Protein AF-W7Q8M5-F1 (afdb_monomer_lite)

Structure (mmCIF, N/CA/C/O backbone):
data_AF-W7Q8M5-F1
#
_entry.id   AF-W7Q8M5-F1
#
loop_
_atom_site.group_PDB
_atom_site.id
_atom_site.type_symbol
_atom_site.label_atom_id
_atom_site.label_alt_id
_atom_site.label_comp_id
_atom_site.label_asym_id
_atom_site.label_entity_id
_atom_site.label_seq_id
_atom_site.pdbx_PDB_ins_code
_atom_site.Cartn_x
_atom_site.Cartn_y
_atom_site.Cartn_z
_atom_site.occupancy
_atom_site.B_iso_or_equiv
_atom_site.auth_seq_id
_atom_site.auth_comp_id
_atom_site.auth_asym_id
_atom_site.auth_atom_id
_atom_site.pdbx_PDB_model_num
ATOM 1 N N . MET A 1 1 ? 18.771 0.096 -39.397 1.00 53.00 1 MET A N 1
A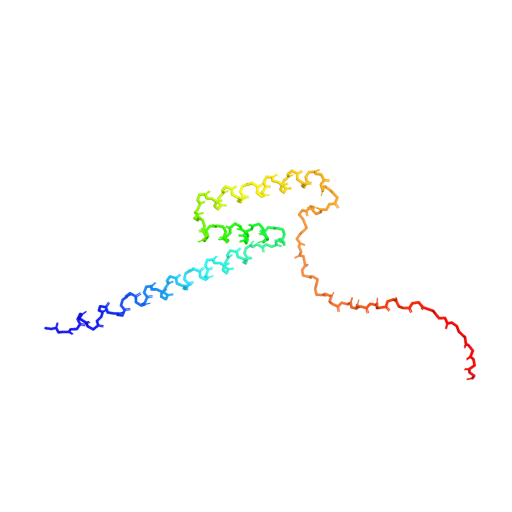TOM 2 C CA . MET A 1 1 ? 18.928 0.847 -38.129 1.00 53.00 1 MET A CA 1
ATOM 3 C C . MET A 1 1 ? 18.485 -0.040 -36.953 1.00 53.00 1 MET A C 1
ATOM 5 O O . MET A 1 1 ? 17.287 -0.142 -36.717 1.00 53.00 1 MET A O 1
ATOM 9 N N . PRO A 1 2 ? 19.401 -0.744 -36.259 1.00 55.69 2 PRO A N 1
ATOM 10 C CA . PRO A 1 2 ? 19.100 -1.829 -35.309 1.00 55.69 2 PRO A CA 1
ATOM 11 C C . PRO A 1 2 ? 18.990 -1.384 -33.831 1.00 55.69 2 PRO A C 1
ATOM 13 O O . PRO A 1 2 ? 19.355 -2.128 -32.932 1.00 55.69 2 PRO A O 1
ATOM 16 N N . LEU A 1 3 ? 18.496 -0.176 -33.543 1.00 63.34 3 LEU A N 1
ATOM 17 C CA . LEU A 1 3 ? 18.397 0.341 -32.163 1.00 63.34 3 LEU A CA 1
ATOM 18 C C . LEU A 1 3 ? 17.113 -0.115 -31.445 1.00 63.34 3 LEU A C 1
ATOM 20 O O . LEU A 1 3 ? 17.150 -0.547 -30.299 1.00 63.34 3 LEU A O 1
ATOM 24 N N . VAL A 1 4 ? 15.976 -0.126 -32.144 1.00 64.00 4 VAL A N 1
ATOM 25 C CA . VAL A 1 4 ? 14.657 -0.530 -31.610 1.00 64.00 4 VAL A CA 1
ATOM 26 C C . VAL A 1 4 ? 14.601 -1.991 -31.137 1.00 64.00 4 VAL A C 1
ATOM 28 O O . VAL A 1 4 ? 13.838 -2.312 -30.229 1.00 64.00 4 VAL A O 1
ATOM 31 N N . THR A 1 5 ? 15.439 -2.883 -31.679 1.00 72.00 5 THR A N 1
ATOM 32 C CA . THR A 1 5 ? 15.490 -4.283 -31.218 1.00 72.00 5 THR A CA 1
ATOM 33 C C . THR A 1 5 ? 16.179 -4.442 -29.861 1.00 72.00 5 THR A C 1
ATOM 35 O O . THR A 1 5 ? 15.845 -5.371 -29.133 1.00 72.00 5 THR A O 1
ATOM 38 N N . PHE A 1 6 ? 17.074 -3.518 -29.491 1.00 73.56 6 PHE A N 1
ATOM 39 C CA . PHE A 1 6 ? 17.676 -3.459 -28.155 1.00 73.56 6 PHE A CA 1
ATOM 40 C C . PHE A 1 6 ? 16.732 -2.834 -27.115 1.00 73.56 6 PHE A C 1
ATOM 42 O O . PHE A 1 6 ? 16.810 -3.177 -25.940 1.00 73.56 6 PHE A O 1
ATOM 49 N N . PHE A 1 7 ? 15.801 -1.966 -27.534 1.00 72.12 7 PHE A N 1
ATOM 50 C CA . PHE A 1 7 ? 14.832 -1.322 -26.634 1.00 72.12 7 PHE A CA 1
ATOM 51 C C . PHE A 1 7 ? 13.560 -2.147 -26.369 1.00 72.12 7 PHE A C 1
ATOM 53 O O . PHE A 1 7 ? 12.900 -1.948 -25.351 1.00 72.12 7 PHE A O 1
ATOM 60 N N . ARG A 1 8 ? 13.220 -3.112 -27.235 1.00 73.88 8 ARG A N 1
ATOM 61 C CA . ARG A 1 8 ? 12.104 -4.055 -27.009 1.00 73.88 8 ARG A CA 1
ATOM 62 C C . ARG A 1 8 ? 12.124 -4.755 -25.639 1.00 73.88 8 ARG A C 1
ATOM 64 O O . ARG A 1 8 ? 11.054 -4.846 -25.046 1.00 73.88 8 ARG A O 1
ATOM 71 N N . PRO A 1 9 ? 13.269 -5.226 -25.111 1.00 77.06 9 PRO A N 1
ATOM 72 C CA . PRO A 1 9 ? 13.313 -5.831 -23.782 1.00 77.06 9 PRO A CA 1
ATOM 73 C C . PRO A 1 9 ? 13.348 -4.817 -22.631 1.00 77.06 9 PRO A C 1
ATOM 75 O O . PRO A 1 9 ? 12.931 -5.163 -21.535 1.00 77.06 9 PRO A O 1
ATOM 78 N N . VAL A 1 10 ? 13.798 -3.571 -22.833 1.00 81.81 10 VAL A N 1
ATOM 79 C CA . VAL A 1 10 ? 13.952 -2.619 -21.713 1.00 81.81 10 VAL A CA 1
ATOM 80 C C . VAL A 1 10 ? 12.640 -1.924 -21.321 1.00 81.81 10 VAL A C 1
ATOM 82 O O . VAL A 1 10 ? 12.411 -1.679 -20.139 1.00 81.81 10 VAL A O 1
ATOM 85 N N . LEU A 1 11 ? 11.739 -1.669 -22.278 1.00 84.31 11 LEU A N 1
ATOM 86 C CA . LEU A 1 11 ? 10.415 -1.079 -22.017 1.00 84.31 11 LEU A CA 1
ATOM 87 C C . LEU A 1 11 ? 9.524 -1.917 -21.069 1.00 84.31 11 LEU A C 1
ATOM 89 O O . LEU A 1 11 ? 8.997 -1.343 -20.114 1.00 84.31 11 LEU A O 1
ATOM 93 N N . PRO A 1 12 ? 9.335 -3.240 -21.269 1.00 86.69 12 PRO A N 1
ATOM 94 C CA . PRO A 1 12 ? 8.479 -4.040 -20.388 1.00 86.69 12 PRO A CA 1
ATOM 95 C C . PRO A 1 12 ? 9.071 -4.221 -18.982 1.00 86.69 12 PRO A C 1
ATOM 97 O O . PRO A 1 12 ? 8.325 -4.297 -18.004 1.00 86.69 12 PRO A O 1
ATOM 100 N N . ILE A 1 13 ? 10.401 -4.236 -18.856 1.00 91.00 13 ILE A N 1
ATOM 101 C CA . ILE A 1 13 ? 11.082 -4.316 -17.557 1.00 91.00 13 ILE A CA 1
ATOM 102 C C . ILE A 1 13 ? 10.880 -3.016 -16.773 1.00 91.00 13 ILE A C 1
ATOM 104 O O . ILE A 1 13 ? 10.508 -3.058 -15.601 1.00 91.00 13 ILE A O 1
ATOM 108 N N . ALA A 1 14 ? 11.037 -1.865 -17.433 1.00 92.69 14 ALA A N 1
ATOM 109 C CA . ALA A 1 14 ? 10.782 -0.566 -16.820 1.00 92.69 14 ALA A CA 1
ATOM 110 C C . ALA A 1 14 ? 9.322 -0.427 -16.357 1.00 92.69 14 ALA A C 1
ATOM 112 O O . ALA A 1 14 ? 9.092 -0.039 -15.216 1.00 92.69 14 ALA A O 1
ATOM 113 N N . LEU A 1 15 ? 8.343 -0.816 -17.185 1.00 92.00 15 LEU A N 1
ATOM 114 C CA . LEU A 1 15 ? 6.924 -0.764 -16.805 1.00 92.00 15 LEU A CA 1
ATOM 115 C C . LEU A 1 15 ? 6.593 -1.65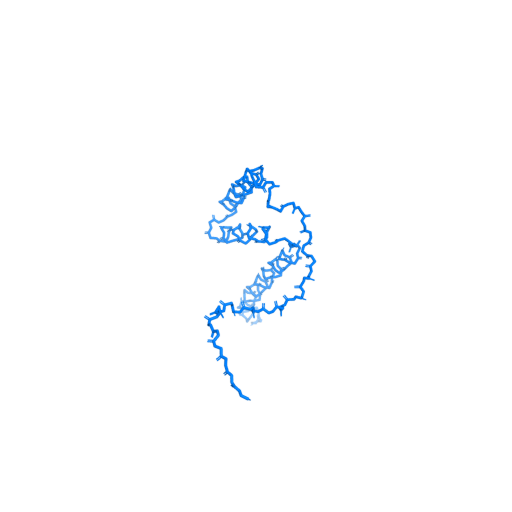4 -15.605 1.00 92.00 15 LEU A C 1
ATOM 117 O O . LEU A 1 15 ? 5.784 -1.263 -14.768 1.00 92.00 15 LEU A O 1
ATOM 121 N N . SER A 1 16 ? 7.238 -2.816 -15.496 1.00 95.88 16 SER A N 1
ATOM 122 C CA . SER A 1 16 ? 7.065 -3.708 -14.344 1.00 95.88 16 SER A CA 1
ATOM 123 C C . SER A 1 16 ? 7.586 -3.060 -13.059 1.00 95.88 16 SER A C 1
ATOM 125 O O . SER A 1 16 ? 6.894 -3.059 -12.043 1.00 95.88 16 SER A O 1
ATOM 127 N N . ILE A 1 17 ? 8.772 -2.443 -13.113 1.00 94.94 17 ILE A N 1
ATOM 128 C CA . ILE A 1 17 ? 9.350 -1.703 -11.981 1.00 94.94 17 ILE A CA 1
ATOM 129 C C . ILE A 1 17 ? 8.464 -0.507 -11.614 1.00 94.94 17 ILE A C 1
ATOM 131 O O . ILE A 1 17 ? 8.189 -0.294 -10.437 1.00 94.94 17 ILE A O 1
ATOM 135 N N . THR A 1 18 ? 7.959 0.241 -12.600 1.00 94.88 18 THR A N 1
ATOM 136 C CA . THR A 1 18 ? 7.014 1.340 -12.360 1.00 94.88 18 THR A CA 1
ATOM 137 C C . THR A 1 18 ? 5.747 0.848 -11.663 1.00 94.88 18 THR A C 1
ATOM 139 O O . THR A 1 18 ? 5.343 1.445 -10.673 1.00 94.88 18 THR A O 1
ATOM 142 N N . LEU A 1 19 ? 5.157 -0.262 -12.115 1.00 94.19 19 LEU A N 1
ATOM 143 C CA . LEU A 1 19 ? 3.984 -0.870 -11.480 1.00 94.19 19 LEU A CA 1
ATOM 144 C C . LEU A 1 19 ? 4.247 -1.271 -10.026 1.00 94.19 19 LEU A C 1
ATOM 146 O O . LEU A 1 19 ? 3.396 -1.035 -9.172 1.00 94.19 19 LEU A O 1
ATOM 150 N N . LEU A 1 20 ? 5.427 -1.821 -9.730 1.00 95.69 20 LEU A N 1
ATOM 151 C CA . LEU A 1 20 ? 5.821 -2.152 -8.360 1.00 95.69 20 LEU A CA 1
ATOM 152 C C . LEU A 1 20 ? 5.971 -0.901 -7.489 1.00 95.69 20 LEU A C 1
ATOM 154 O O . LEU A 1 20 ? 5.456 -0.876 -6.374 1.00 95.69 20 LEU A O 1
ATOM 158 N N . ILE A 1 21 ? 6.628 0.145 -7.998 1.00 96.25 21 ILE A N 1
ATOM 159 C CA . ILE A 1 21 ? 6.813 1.402 -7.262 1.00 96.25 21 ILE A CA 1
ATOM 160 C C . ILE A 1 21 ? 5.458 2.066 -7.003 1.00 96.25 21 ILE A C 1
ATOM 162 O O . ILE A 1 21 ? 5.154 2.408 -5.865 1.00 96.25 21 ILE A O 1
ATOM 166 N N . THR A 1 22 ? 4.612 2.216 -8.025 1.00 96.00 22 THR A N 1
ATOM 167 C CA . THR A 1 22 ? 3.274 2.803 -7.864 1.00 96.00 22 THR A CA 1
ATOM 168 C C . THR A 1 22 ? 2.397 1.959 -6.938 1.00 96.00 22 THR A C 1
ATOM 170 O O . THR A 1 22 ? 1.686 2.522 -6.107 1.00 96.00 22 THR A O 1
ATOM 173 N N . GLY A 1 23 ? 2.482 0.628 -7.019 1.00 94.62 23 GLY A N 1
ATOM 174 C CA . GLY A 1 23 ? 1.795 -0.277 -6.097 1.00 94.62 23 GLY A CA 1
ATOM 175 C C . GLY A 1 23 ? 2.232 -0.076 -4.644 1.00 94.62 23 GLY A C 1
ATOM 176 O O . GLY A 1 23 ? 1.386 0.070 -3.766 1.00 94.62 23 GLY A O 1
ATOM 177 N N . TYR A 1 24 ? 3.540 0.016 -4.391 1.00 95.69 24 TYR A N 1
ATOM 178 C CA . TYR A 1 24 ? 4.083 0.280 -3.057 1.00 95.69 24 TYR A CA 1
ATOM 179 C C . TYR A 1 24 ? 3.664 1.652 -2.515 1.00 95.69 24 TYR A C 1
ATOM 181 O O . TYR A 1 24 ? 3.179 1.740 -1.390 1.00 95.69 24 TYR A O 1
ATOM 189 N N . LEU A 1 25 ? 3.796 2.713 -3.318 1.00 96.31 25 LEU A N 1
ATOM 190 C CA . LEU A 1 25 ? 3.414 4.070 -2.914 1.00 96.31 25 LEU A CA 1
ATOM 191 C C . LEU A 1 25 ? 1.922 4.164 -2.573 1.00 96.31 25 LEU A C 1
ATOM 193 O O . LEU A 1 25 ? 1.554 4.847 -1.622 1.00 96.31 25 LEU A O 1
ATOM 197 N N . CYS A 1 26 ? 1.069 3.449 -3.313 1.00 93.00 26 CYS A N 1
ATOM 198 C CA . CYS A 1 26 ? -0.360 3.377 -3.025 1.00 93.00 26 CYS A CA 1
ATOM 199 C C . CYS A 1 26 ? -0.628 2.773 -1.640 1.00 93.00 26 CYS A C 1
ATOM 201 O O . CYS A 1 26 ? -1.404 3.334 -0.869 1.00 93.00 26 CYS A O 1
ATOM 203 N N . ILE A 1 27 ? 0.051 1.675 -1.300 1.00 93.25 27 ILE A N 1
ATOM 204 C CA . ILE A 1 27 ? -0.094 1.018 0.005 1.00 93.25 27 ILE A CA 1
ATOM 205 C C . ILE A 1 27 ? 0.485 1.893 1.125 1.00 93.25 27 ILE A C 1
ATOM 207 O O . ILE A 1 27 ? -0.159 2.052 2.159 1.00 93.25 27 ILE A O 1
ATOM 211 N N . ALA A 1 28 ? 1.657 2.500 0.917 1.00 93.75 28 ALA A N 1
ATOM 212 C CA . ALA A 1 28 ? 2.308 3.359 1.905 1.00 93.75 28 ALA A CA 1
ATOM 213 C C . ALA A 1 28 ? 1.438 4.574 2.275 1.00 93.75 28 ALA A C 1
ATOM 215 O O . ALA A 1 28 ? 1.169 4.797 3.452 1.00 93.75 28 ALA A O 1
ATOM 216 N N . VAL A 1 29 ? 0.918 5.300 1.278 1.00 94.62 29 VAL A N 1
ATOM 217 C CA . VAL A 1 29 ? 0.030 6.454 1.509 1.00 94.62 29 VAL A CA 1
ATOM 218 C C . VAL A 1 29 ? -1.318 6.020 2.092 1.00 94.62 29 VAL A C 1
ATOM 220 O O . VAL A 1 29 ? -1.890 6.735 2.913 1.00 94.62 29 VAL A O 1
ATOM 223 N N . ALA A 1 30 ? -1.845 4.853 1.702 1.00 91.62 30 ALA A N 1
ATOM 224 C CA . ALA A 1 30 ? -3.071 4.322 2.298 1.00 91.62 30 ALA A CA 1
ATOM 225 C C . ALA A 1 30 ? -2.896 4.067 3.801 1.00 91.62 30 ALA A C 1
ATOM 227 O O . ALA A 1 30 ? -3.758 4.451 4.586 1.00 91.62 30 ALA A O 1
ATOM 228 N N . VAL A 1 31 ? -1.770 3.471 4.196 1.00 91.19 31 VAL A N 1
ATOM 229 C CA . VAL A 1 31 ? -1.423 3.215 5.598 1.00 91.19 31 VAL A CA 1
ATOM 230 C C . VAL A 1 31 ? -1.182 4.515 6.367 1.00 91.19 31 VAL A C 1
ATOM 232 O O . VAL A 1 31 ? -1.691 4.655 7.473 1.00 91.19 31 VAL A O 1
ATOM 235 N N . GLU A 1 32 ? -0.490 5.490 5.776 1.00 92.06 32 GLU A N 1
ATOM 236 C CA . GLU A 1 32 ? -0.186 6.780 6.413 1.00 92.06 32 GLU A CA 1
ATOM 237 C C . GLU A 1 32 ? -1.442 7.604 6.747 1.00 92.06 32 GLU A C 1
ATOM 239 O O . GLU A 1 32 ? -1.491 8.311 7.754 1.00 92.06 32 GLU A O 1
ATOM 244 N N . GLN A 1 33 ? -2.493 7.495 5.931 1.00 91.50 33 GLN A N 1
ATOM 245 C CA . GLN A 1 33 ? -3.755 8.194 6.188 1.00 91.50 33 GLN A CA 1
ATOM 246 C C . GLN A 1 33 ? -4.631 7.515 7.250 1.00 91.50 33 GLN A C 1
ATOM 248 O O . GLN A 1 33 ? -5.588 8.124 7.737 1.00 91.50 33 GLN A O 1
ATOM 253 N N . ILE A 1 34 ? -4.321 6.277 7.635 1.00 86.62 34 ILE A N 1
ATOM 254 C CA . ILE A 1 34 ? -5.080 5.535 8.637 1.00 86.62 34 ILE A CA 1
ATOM 255 C C . ILE A 1 34 ? -4.462 5.777 10.013 1.00 86.62 34 ILE A C 1
ATOM 257 O O . ILE A 1 34 ? -3.372 5.311 10.317 1.00 86.62 34 ILE A O 1
ATOM 261 N N . LYS A 1 35 ? -5.202 6.477 10.876 1.00 80.94 35 LYS A N 1
ATOM 262 C CA . LYS A 1 35 ? -4.757 6.835 12.235 1.00 80.94 35 LYS A CA 1
ATOM 263 C C . LYS A 1 35 ? -5.335 5.946 13.338 1.00 80.94 35 LYS A C 1
ATOM 265 O O . LYS A 1 35 ? -5.071 6.184 14.507 1.00 80.94 35 LYS A O 1
ATOM 270 N N . ASN A 1 36 ? -6.156 4.963 12.971 1.00 81.25 36 ASN A N 1
ATOM 271 C CA . ASN A 1 36 ? -6.858 4.097 13.913 1.00 81.25 36 ASN A CA 1
ATOM 272 C C . ASN A 1 36 ? -6.497 2.626 13.667 1.00 81.25 36 ASN A C 1
ATOM 274 O O . ASN A 1 36 ? -6.567 2.159 12.526 1.00 81.25 36 ASN A O 1
ATOM 278 N N . ALA A 1 37 ? -6.183 1.888 14.732 1.00 82.94 37 ALA A N 1
ATOM 279 C CA . ALA A 1 37 ? -5.821 0.473 14.677 1.00 82.94 37 ALA A CA 1
ATOM 280 C C . ALA A 1 37 ? -6.951 -0.386 14.080 1.00 82.94 37 ALA A C 1
ATOM 282 O O . ALA A 1 37 ? -6.713 -1.223 13.205 1.00 82.94 37 ALA A O 1
ATOM 283 N N . THR A 1 38 ? -8.204 -0.116 14.461 1.00 82.44 38 THR A N 1
ATOM 284 C CA . THR A 1 38 ? -9.368 -0.851 13.939 1.00 82.44 38 THR A CA 1
ATOM 285 C C . THR A 1 38 ? -9.572 -0.600 12.442 1.00 82.44 38 THR A C 1
ATOM 287 O O . THR A 1 38 ? -9.804 -1.535 11.672 1.00 82.44 38 THR A O 1
ATOM 290 N N . ALA A 1 39 ? -9.422 0.650 11.992 1.00 82.75 39 ALA A N 1
ATOM 291 C CA . ALA A 1 39 ? -9.517 0.992 10.573 1.00 82.75 39 ALA A CA 1
ATOM 292 C C . ALA A 1 39 ? -8.354 0.402 9.755 1.00 82.75 39 ALA A C 1
ATOM 294 O O . ALA A 1 39 ? -8.562 -0.015 8.615 1.00 82.75 39 ALA A O 1
ATOM 295 N N . MET A 1 40 ? -7.156 0.303 10.344 1.00 87.62 40 MET A N 1
ATOM 296 C CA . MET A 1 40 ? -5.986 -0.319 9.714 1.00 87.62 40 MET A CA 1
ATOM 297 C C . MET A 1 40 ? -6.209 -1.812 9.483 1.00 87.62 40 MET A C 1
ATOM 299 O O . MET A 1 40 ? -5.922 -2.311 8.394 1.00 87.62 40 MET A O 1
ATOM 303 N N . GLY A 1 41 ? -6.799 -2.508 10.459 1.00 88.25 41 GLY A N 1
ATOM 304 C CA . GLY A 1 41 ? -7.198 -3.906 10.309 1.00 88.25 41 GLY A CA 1
ATOM 305 C C . GLY A 1 41 ? -8.177 -4.106 9.150 1.00 88.25 41 GLY A C 1
ATOM 306 O O . GLY A 1 41 ? -7.926 -4.919 8.262 1.00 88.25 41 GLY A O 1
ATOM 307 N N . VAL A 1 42 ? -9.260 -3.322 9.097 1.00 88.38 42 VAL A N 1
ATOM 308 C CA . VAL A 1 42 ? -10.260 -3.424 8.015 1.00 88.38 42 VAL A CA 1
ATOM 309 C C . VAL A 1 42 ? -9.646 -3.121 6.647 1.00 88.38 42 VAL A C 1
ATOM 311 O O . VAL A 1 42 ? -9.869 -3.878 5.702 1.00 88.38 42 VAL A O 1
ATOM 314 N N . ALA A 1 43 ? -8.844 -2.059 6.539 1.00 91.06 43 ALA A N 1
ATOM 315 C CA . ALA A 1 43 ? -8.175 -1.685 5.296 1.00 91.06 43 ALA A CA 1
ATOM 316 C C . ALA A 1 43 ? -7.182 -2.761 4.819 1.00 91.06 43 ALA A C 1
ATOM 318 O O . ALA A 1 43 ? -7.122 -3.052 3.623 1.00 91.06 43 ALA A O 1
ATOM 319 N N . GLY A 1 44 ? -6.452 -3.395 5.741 1.00 92.00 44 GLY A N 1
ATOM 320 C CA . GLY A 1 44 ? -5.534 -4.492 5.435 1.00 92.00 44 GLY A CA 1
ATOM 321 C C . GLY A 1 44 ? -6.253 -5.732 4.902 1.00 92.00 44 GLY A C 1
ATOM 322 O O . GLY A 1 44 ? -5.900 -6.240 3.836 1.00 92.00 44 GLY A O 1
ATOM 323 N N . ILE A 1 45 ? -7.301 -6.192 5.597 1.00 91.81 45 ILE A N 1
ATOM 324 C CA . ILE A 1 45 ? -8.087 -7.357 5.158 1.00 91.81 45 ILE A CA 1
ATOM 325 C C . ILE A 1 45 ? -8.785 -7.071 3.826 1.00 91.81 45 ILE A C 1
ATOM 327 O O . ILE A 1 45 ? -8.746 -7.909 2.925 1.00 91.81 45 ILE A O 1
ATOM 331 N N . MET A 1 46 ? -9.352 -5.871 3.663 1.00 92.94 46 MET A N 1
ATOM 332 C CA . MET A 1 46 ? -9.885 -5.412 2.384 1.00 92.94 46 MET A CA 1
ATOM 333 C C . MET A 1 46 ? -8.802 -5.523 1.296 1.00 92.94 46 MET A C 1
ATOM 335 O O . MET A 1 46 ? -9.006 -6.234 0.317 1.00 92.94 46 MET A O 1
ATOM 339 N N . GLY A 1 47 ? -7.624 -4.922 1.483 1.00 92.69 47 GLY A N 1
ATOM 340 C CA . GLY A 1 47 ? -6.527 -4.960 0.509 1.00 92.69 47 GLY A CA 1
ATOM 341 C C . GLY A 1 47 ? -6.106 -6.374 0.082 1.00 92.69 47 GLY A C 1
ATOM 342 O O . GLY A 1 47 ? -5.959 -6.636 -1.113 1.00 92.69 47 GLY A O 1
ATOM 343 N N . VAL A 1 48 ? -5.985 -7.312 1.028 1.00 93.88 48 VAL A N 1
ATOM 344 C CA . VAL A 1 48 ? -5.623 -8.717 0.745 1.00 93.88 48 VAL A CA 1
ATOM 345 C C . VAL A 1 48 ? -6.701 -9.432 -0.073 1.00 93.88 48 VAL A C 1
ATOM 347 O O . VAL A 1 48 ? -6.396 -10.162 -1.022 1.00 93.88 48 VAL A O 1
ATOM 350 N N . VAL A 1 49 ? -7.976 -9.220 0.254 1.00 93.56 49 VAL A N 1
ATOM 351 C CA . VAL A 1 49 ? -9.085 -9.816 -0.503 1.00 93.56 49 VAL A CA 1
ATOM 352 C C . VAL A 1 49 ? -9.145 -9.231 -1.914 1.00 93.56 49 VAL A C 1
ATOM 354 O O . VAL A 1 49 ? -9.311 -9.987 -2.872 1.00 93.56 49 VAL A O 1
ATOM 357 N N . LEU A 1 50 ? -8.947 -7.916 -2.068 1.00 92.06 50 LEU A N 1
ATOM 358 C CA . LEU A 1 50 ? -8.878 -7.280 -3.386 1.00 92.06 50 LEU A CA 1
ATOM 359 C C . LEU A 1 50 ? -7.757 -7.885 -4.242 1.00 92.06 50 LEU A C 1
ATOM 361 O O . LEU A 1 50 ? -7.971 -8.132 -5.427 1.00 92.06 50 LEU A O 1
ATOM 365 N N . ALA A 1 51 ? -6.589 -8.145 -3.651 1.00 92.06 51 ALA A N 1
ATOM 366 C CA . ALA A 1 51 ? -5.448 -8.719 -4.360 1.00 92.06 51 ALA A CA 1
ATOM 367 C C . ALA A 1 51 ? -5.667 -10.185 -4.780 1.00 92.06 51 ALA A C 1
ATOM 369 O O . ALA A 1 51 ? -5.178 -10.601 -5.827 1.00 92.06 51 ALA A O 1
ATOM 370 N N . THR A 1 52 ? -6.400 -10.968 -3.982 1.00 94.81 52 THR A N 1
ATOM 371 C CA . THR A 1 52 ? -6.588 -12.413 -4.215 1.00 94.81 52 THR A CA 1
ATOM 372 C C . THR A 1 52 ? -7.829 -12.746 -5.044 1.00 94.81 52 THR A C 1
ATOM 374 O O . THR A 1 52 ? -7.765 -13.608 -5.915 1.00 94.81 52 THR A O 1
ATOM 377 N N . HIS A 1 53 ? -8.953 -12.073 -4.789 1.00 91.50 53 HIS A N 1
ATOM 378 C CA . HIS A 1 53 ? -10.262 -12.366 -5.392 1.00 91.50 53 HIS A CA 1
ATOM 379 C C . HIS A 1 53 ? -10.789 -11.225 -6.281 1.00 91.50 53 HIS A C 1
ATOM 381 O O . HIS A 1 53 ? -11.861 -11.343 -6.882 1.00 91.50 53 HIS A O 1
ATOM 387 N N . GLY A 1 54 ? -10.046 -10.121 -6.390 1.00 91.38 54 GLY A N 1
ATOM 388 C CA . GLY A 1 54 ? -10.418 -8.947 -7.174 1.00 91.38 54 GLY A CA 1
ATOM 389 C C . GLY A 1 54 ? -11.332 -7.965 -6.434 1.00 91.38 54 GLY A C 1
ATOM 390 O O . GLY A 1 54 ? -11.770 -8.180 -5.302 1.00 91.38 54 GLY A O 1
ATOM 391 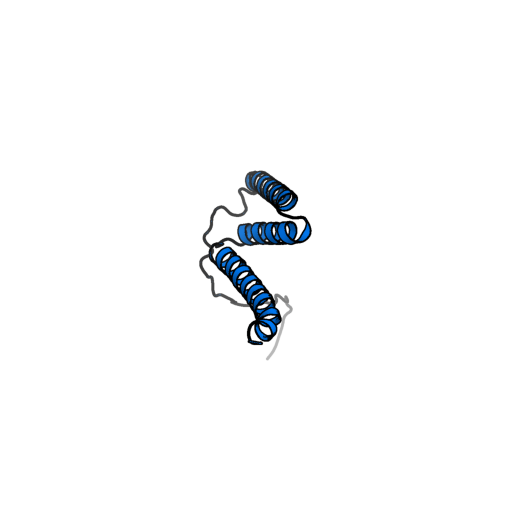N N . ALA A 1 55 ? -11.650 -6.858 -7.109 1.00 90.94 55 ALA A N 1
ATOM 392 C CA . ALA A 1 55 ? -12.381 -5.734 -6.519 1.00 90.94 55 ALA A CA 1
ATOM 393 C C . ALA A 1 55 ? -13.815 -6.077 -6.074 1.00 90.94 55 ALA A C 1
ATOM 395 O O . ALA A 1 55 ? -14.285 -5.536 -5.077 1.00 90.94 55 ALA A O 1
ATOM 396 N N . ALA A 1 56 ? -14.502 -6.983 -6.780 1.00 92.44 56 ALA A N 1
ATOM 397 C CA . ALA A 1 56 ? -15.893 -7.333 -6.482 1.00 92.44 56 ALA A CA 1
ATOM 398 C C . ALA A 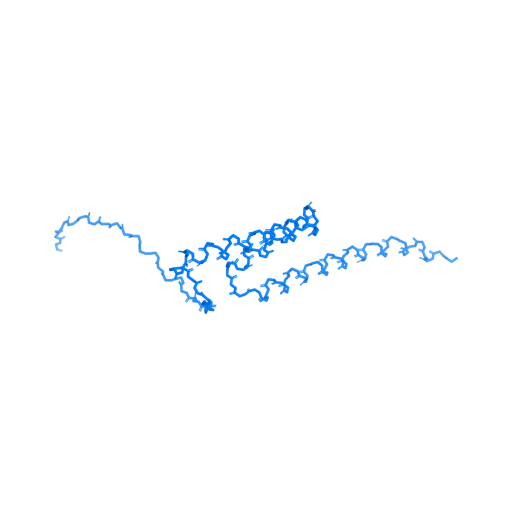1 56 ? -16.038 -8.018 -5.112 1.00 92.44 56 ALA A C 1
ATOM 400 O O . ALA A 1 56 ? -16.839 -7.592 -4.280 1.00 92.44 56 ALA A O 1
ATOM 401 N N . TRP A 1 57 ? -15.217 -9.038 -4.850 1.00 90.94 57 TRP A N 1
ATOM 402 C CA . TRP A 1 57 ? -15.191 -9.734 -3.560 1.00 90.94 57 TRP A CA 1
ATOM 403 C C . TRP A 1 57 ? -14.567 -8.879 -2.460 1.00 90.94 57 TRP A C 1
ATOM 405 O O . TRP A 1 57 ? -15.034 -8.900 -1.324 1.00 90.94 57 TRP A O 1
ATOM 415 N N . GLY A 1 58 ? -13.566 -8.075 -2.817 1.00 89.00 58 GLY A N 1
ATOM 416 C CA . GLY A 1 58 ? -12.920 -7.124 -1.925 1.00 89.00 58 GLY A CA 1
ATOM 417 C C . GLY A 1 58 ? -13.863 -6.084 -1.326 1.00 89.00 58 GLY A C 1
ATOM 418 O O . GLY A 1 58 ? -13.905 -5.910 -0.109 1.00 89.00 58 GLY A O 1
ATOM 419 N N . LEU A 1 59 ? -14.667 -5.433 -2.171 1.00 88.44 59 LEU A N 1
ATOM 420 C CA . LEU A 1 59 ? -15.689 -4.488 -1.719 1.00 88.44 59 LEU A CA 1
ATOM 421 C C . LEU A 1 59 ? -16.800 -5.180 -0.927 1.00 88.44 59 LEU A C 1
ATOM 423 O O . LEU A 1 59 ? -17.243 -4.636 0.080 1.00 88.44 59 LEU A O 1
ATOM 427 N N . GLY A 1 60 ? -17.220 -6.382 -1.337 1.00 93.19 60 GLY A N 1
ATOM 428 C CA . GLY A 1 60 ? -18.227 -7.153 -0.607 1.00 93.19 60 GLY A CA 1
ATOM 429 C C . GLY A 1 60 ? -17.783 -7.484 0.819 1.00 93.19 60 GLY A C 1
ATOM 430 O O . GLY A 1 60 ? -18.498 -7.194 1.775 1.00 93.19 60 GLY A O 1
ATOM 431 N N . ILE A 1 61 ? -16.576 -8.031 0.974 1.00 90.69 61 ILE A N 1
ATOM 432 C CA . ILE A 1 61 ? -16.028 -8.403 2.284 1.00 90.69 61 ILE A CA 1
ATOM 433 C C . ILE A 1 61 ? -15.722 -7.162 3.128 1.00 90.69 61 ILE A C 1
ATOM 435 O O . ILE A 1 61 ? -16.041 -7.160 4.314 1.00 90.69 61 ILE A O 1
ATOM 439 N N . GLY A 1 62 ? -15.187 -6.092 2.530 1.00 88.94 62 GLY A N 1
ATOM 440 C CA . GLY A 1 62 ? -14.970 -4.822 3.226 1.00 88.94 62 GLY A CA 1
ATOM 441 C C . GLY A 1 62 ? -16.269 -4.224 3.774 1.00 88.94 62 GLY A C 1
ATOM 442 O O . GLY A 1 62 ? -16.318 -3.813 4.932 1.00 88.94 62 GLY A O 1
ATOM 443 N N . LEU A 1 63 ? -17.345 -4.250 2.982 1.00 88.81 63 LEU A N 1
ATOM 444 C CA . LEU A 1 63 ? -18.659 -3.765 3.404 1.00 88.81 63 LEU A CA 1
ATOM 445 C C . LEU A 1 63 ? -19.266 -4.639 4.509 1.00 88.81 63 LEU A C 1
ATOM 447 O O . LEU A 1 63 ? -19.819 -4.108 5.469 1.00 88.81 63 LEU A O 1
ATOM 451 N N . ILE A 1 64 ? -19.138 -5.966 4.405 1.00 89.88 64 ILE A N 1
ATOM 452 C CA . ILE A 1 64 ? -19.610 -6.903 5.434 1.00 89.88 64 ILE A CA 1
ATOM 453 C C . ILE A 1 64 ? -18.848 -6.693 6.746 1.00 89.88 64 ILE A C 1
ATOM 455 O O . ILE A 1 64 ? -19.483 -6.614 7.794 1.00 89.88 64 ILE A O 1
ATOM 459 N N . LEU A 1 65 ? -17.517 -6.566 6.708 1.00 86.44 65 LEU A N 1
ATOM 460 C CA . LEU A 1 65 ? -16.705 -6.290 7.899 1.00 86.44 65 LEU A CA 1
ATOM 461 C C . LEU A 1 65 ? -17.076 -4.949 8.527 1.00 86.44 65 LEU A C 1
ATOM 463 O O . LEU A 1 65 ? -17.257 -4.886 9.738 1.00 86.44 65 LEU A O 1
ATOM 467 N N . TYR A 1 66 ? -17.231 -3.901 7.714 1.00 84.56 66 TYR A N 1
ATOM 468 C CA . TYR A 1 66 ? -17.648 -2.588 8.196 1.00 84.56 66 TYR A CA 1
ATOM 469 C C . TYR A 1 66 ? -19.031 -2.647 8.855 1.00 84.56 66 TYR A C 1
ATOM 471 O O . TYR A 1 66 ? -19.210 -2.137 9.955 1.00 84.56 66 TYR A O 1
ATOM 479 N N . PHE A 1 67 ? -19.994 -3.331 8.233 1.00 84.94 67 PHE A N 1
ATOM 480 C CA . PHE A 1 67 ? -21.338 -3.493 8.785 1.00 84.94 67 PHE A CA 1
ATOM 481 C C . PHE A 1 67 ? -21.347 -4.332 10.070 1.00 84.94 67 PHE A C 1
ATOM 483 O O . PHE A 1 67 ? -22.046 -3.998 11.025 1.00 84.94 67 PHE A O 1
ATOM 490 N N . LEU A 1 68 ? -20.552 -5.404 10.122 1.00 83.06 68 LEU A N 1
ATOM 491 C CA . LEU A 1 68 ? -20.393 -6.240 11.311 1.00 83.06 68 LEU A CA 1
ATOM 492 C C . LEU A 1 68 ? -19.746 -5.452 12.458 1.00 83.06 68 LEU A C 1
ATOM 494 O O . LEU A 1 68 ? -20.186 -5.574 13.599 1.00 83.06 68 LEU A O 1
ATOM 498 N N . ILE A 1 69 ? -18.731 -4.638 12.157 1.00 79.62 69 ILE A N 1
ATOM 499 C CA . ILE A 1 69 ? -18.076 -3.74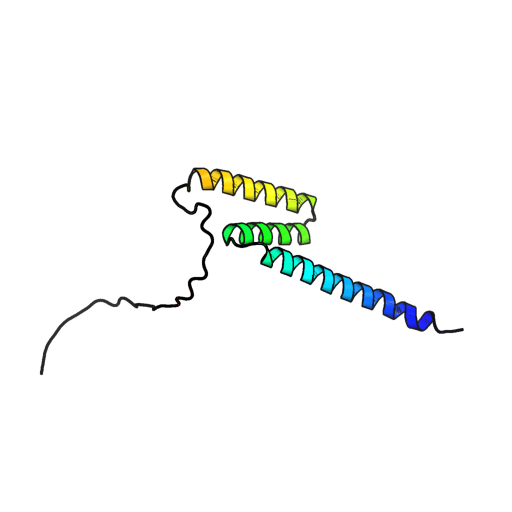7 13.120 1.00 79.62 69 ILE A CA 1
ATOM 500 C C . ILE A 1 69 ? -19.049 -2.687 13.599 1.00 79.62 69 ILE A C 1
ATOM 502 O O . ILE A 1 69 ? -19.167 -2.531 14.797 1.00 79.62 69 ILE A O 1
ATOM 506 N N . GLU A 1 70 ? -19.797 -2.024 12.725 1.00 78.50 70 GLU A N 1
ATOM 507 C CA . GLU A 1 70 ? -20.817 -1.041 13.106 1.00 78.50 70 GLU A CA 1
ATOM 508 C C . GLU A 1 70 ? -21.908 -1.670 13.995 1.00 78.50 70 GLU A C 1
ATOM 510 O O . GLU A 1 70 ? -22.330 -1.093 14.998 1.00 78.50 70 GLU A O 1
ATOM 515 N N . HIS A 1 71 ? -22.344 -2.892 13.678 1.00 71.75 71 HIS A N 1
ATOM 516 C CA . HIS A 1 71 ? -23.319 -3.623 14.485 1.00 71.75 71 HIS A CA 1
ATOM 517 C C . HIS A 1 71 ? -22.734 -4.082 15.831 1.00 71.75 71 HIS A C 1
ATOM 519 O O . HIS A 1 71 ? -23.424 -4.049 16.852 1.00 71.75 71 HIS A O 1
ATOM 525 N N . ARG A 1 72 ? -21.459 -4.489 15.864 1.00 68.75 72 ARG A N 1
ATOM 526 C CA . ARG A 1 72 ? -20.739 -4.830 17.098 1.00 68.75 72 ARG A CA 1
ATOM 527 C C . ARG A 1 72 ? -20.438 -3.586 17.927 1.00 68.75 72 ARG A C 1
ATOM 529 O O . ARG A 1 72 ? -20.627 -3.644 19.128 1.00 68.75 72 ARG A O 1
ATOM 536 N N . ALA A 1 73 ? -20.052 -2.477 17.309 1.00 62.19 73 ALA A N 1
ATOM 537 C CA . ALA A 1 73 ? -19.732 -1.195 17.930 1.00 62.19 73 ALA A CA 1
ATOM 538 C C . ALA A 1 73 ? -20.954 -0.580 18.620 1.00 62.19 73 ALA A C 1
ATOM 540 O O . ALA A 1 73 ? -20.819 0.057 19.656 1.00 62.19 73 ALA A O 1
ATOM 541 N N . ARG A 1 74 ? -22.175 -0.846 18.133 1.00 58.06 74 ARG A N 1
ATOM 542 C CA . ARG A 1 74 ? -23.408 -0.500 18.866 1.00 58.06 74 ARG A CA 1
ATOM 543 C C . ARG A 1 74 ? -23.585 -1.293 20.164 1.00 58.06 74 ARG A C 1
ATOM 545 O O . ARG A 1 74 ? -24.140 -0.745 21.110 1.00 58.06 74 ARG A O 1
ATOM 552 N N . GLY A 1 75 ? -23.126 -2.546 20.214 1.00 53.00 75 GLY A N 1
ATOM 553 C CA . GLY A 1 75 ? -23.084 -3.364 21.436 1.00 53.00 75 GLY A CA 1
ATOM 554 C C . GLY A 1 75 ? -21.820 -3.152 22.278 1.00 53.00 75 GLY A C 1
ATOM 555 O O . GLY A 1 75 ? -21.839 -3.378 23.479 1.00 53.00 75 GLY A O 1
ATOM 556 N N . ALA A 1 76 ? -20.746 -2.674 21.654 1.00 50.22 76 ALA A N 1
ATOM 557 C CA . ALA A 1 76 ? -19.453 -2.347 22.237 1.00 50.22 76 ALA A CA 1
ATOM 558 C C . ALA A 1 76 ? -19.297 -0.830 22.415 1.00 50.22 76 ALA A C 1
ATOM 560 O O . ALA A 1 76 ? -18.207 -0.295 22.275 1.00 50.22 76 ALA A O 1
ATOM 561 N N . ARG A 1 77 ? -20.380 -0.128 22.778 1.00 49.81 77 ARG A N 1
ATOM 562 C CA . ARG A 1 77 ? -20.316 1.277 23.221 1.00 49.81 77 ARG A CA 1
ATOM 563 C C . ARG A 1 77 ? -19.552 1.464 24.544 1.00 49.81 77 ARG A C 1
ATOM 565 O O . ARG A 1 77 ? -19.448 2.582 25.024 1.00 49.81 77 ARG A O 1
ATOM 572 N N . GLU A 1 78 ? -18.996 0.385 25.095 1.00 48.53 78 GLU A N 1
ATOM 573 C CA . GLU A 1 78 ? -18.026 0.386 26.195 1.00 48.53 78 GLU A CA 1
ATOM 574 C C . GLU A 1 78 ? -16.579 0.104 25.721 1.00 48.53 78 GLU A C 1
ATOM 576 O O . GLU A 1 78 ? -15.686 -0.024 26.550 1.00 48.53 78 GLU A O 1
ATOM 581 N N . ALA A 1 79 ? -16.315 0.025 24.408 1.00 51.09 79 ALA A N 1
ATOM 582 C CA . ALA A 1 79 ? -14.968 -0.092 23.844 1.00 51.09 79 ALA A CA 1
ATOM 583 C C . ALA A 1 79 ? -14.819 0.779 22.580 1.00 51.09 79 ALA A C 1
ATOM 585 O O . ALA A 1 79 ? -15.188 0.371 21.480 1.00 51.09 79 ALA A O 1
ATOM 586 N N . GLU A 1 80 ? -14.240 1.964 22.782 1.00 45.19 80 GLU A N 1
ATOM 587 C CA . GLU A 1 80 ? -13.669 2.867 21.772 1.00 45.19 80 GLU A CA 1
ATOM 588 C C . GLU A 1 80 ? -14.639 3.576 20.812 1.00 45.19 80 GLU A C 1
ATOM 590 O O . GLU A 1 80 ? -14.850 3.237 19.645 1.00 45.19 80 GLU A O 1
ATOM 595 N N . GLU A 1 81 ? -15.146 4.689 21.333 1.00 48.09 81 GLU A N 1
ATOM 596 C CA . GLU A 1 81 ? -15.297 5.944 20.605 1.00 48.09 81 GLU A CA 1
ATOM 597 C C . GLU A 1 81 ? -14.035 6.285 19.787 1.00 48.09 81 GLU A C 1
ATOM 599 O O . GLU A 1 81 ? -12.959 5.730 19.978 1.00 48.09 81 GLU A O 1
ATOM 604 N N . GLN A 1 82 ? -14.166 7.219 18.853 1.00 47.41 82 GLN A N 1
ATOM 605 C CA . GLN A 1 82 ? -13.037 7.868 18.203 1.00 47.41 82 GLN A CA 1
ATOM 606 C C . GLN A 1 82 ? -12.086 8.486 19.240 1.00 47.41 82 GLN A C 1
ATOM 608 O O . GLN A 1 82 ? -12.197 9.669 19.546 1.00 47.41 82 GLN A O 1
ATOM 613 N N . GLU A 1 83 ? -11.121 7.720 19.733 1.00 50.59 83 GLU A N 1
ATOM 614 C CA . GLU A 1 83 ? -9.953 8.270 20.396 1.00 50.59 83 GLU A CA 1
ATOM 615 C C . GLU A 1 83 ? -8.828 8.368 19.358 1.00 50.59 83 GLU A C 1
ATOM 617 O O . GLU A 1 83 ? -8.445 7.376 18.729 1.00 50.59 83 GLU A O 1
ATOM 622 N N . PRO A 1 84 ? -8.316 9.578 19.081 1.00 47.94 84 PRO A N 1
ATOM 623 C CA . PRO A 1 84 ? -7.050 9.700 18.392 1.00 47.94 84 PRO A CA 1
ATOM 624 C C . PRO A 1 84 ? -6.019 9.039 19.304 1.00 47.94 84 PRO A C 1
ATOM 626 O O . PRO A 1 84 ? -5.793 9.530 20.407 1.00 47.94 84 PRO A O 1
ATOM 629 N N . ILE A 1 85 ? -5.383 7.951 18.866 1.00 48.25 85 ILE A N 1
ATOM 630 C CA . ILE A 1 85 ? -4.165 7.491 19.532 1.00 48.25 85 ILE A CA 1
ATOM 631 C C . ILE A 1 85 ? -3.119 8.588 19.323 1.00 48.25 85 ILE A C 1
ATOM 633 O O . ILE A 1 85 ? -2.471 8.715 18.281 1.00 48.25 85 ILE A O 1
ATOM 637 N N . HIS A 1 86 ? -3.054 9.448 20.337 1.00 42.03 86 HIS A N 1
ATOM 638 C CA . HIS A 1 86 ? -1.846 10.093 20.785 1.00 42.03 86 HIS A CA 1
ATOM 639 C C . HIS A 1 86 ? -0.796 9.000 20.958 1.00 42.03 86 HIS A C 1
ATOM 641 O O . HIS A 1 86 ? -1.058 7.950 21.538 1.00 42.03 86 HIS A O 1
ATOM 647 N N . VAL A 1 87 ? 0.369 9.248 20.375 1.00 53.69 87 VAL A N 1
ATOM 648 C CA . VAL A 1 87 ? 1.581 8.484 20.628 1.00 53.69 87 VAL A CA 1
ATOM 649 C C . VAL A 1 87 ? 1.803 8.468 22.139 1.00 53.69 87 VAL A C 1
ATOM 651 O O . VAL A 1 87 ? 2.198 9.490 22.687 1.00 53.69 87 VAL A O 1
ATOM 654 N N . GLU A 1 88 ? 1.541 7.339 22.790 1.00 48.19 88 GLU A N 1
ATOM 655 C CA . GLU A 1 88 ? 2.119 7.046 24.097 1.00 48.19 88 GLU A CA 1
ATOM 656 C C . GLU A 1 88 ? 3.382 6.220 23.826 1.00 48.19 88 GLU A C 1
ATOM 658 O O . GLU A 1 88 ? 3.349 5.002 23.627 1.00 48.19 88 GLU A O 1
ATOM 663 N N . ASP A 1 89 ? 4.504 6.932 23.723 1.00 50.78 89 ASP A N 1
ATOM 664 C CA . ASP A 1 89 ? 5.802 6.393 24.111 1.00 50.78 89 ASP A CA 1
ATOM 665 C C . ASP A 1 89 ? 5.712 6.112 25.616 1.00 50.78 89 ASP A C 1
ATOM 667 O O . ASP A 1 89 ? 6.003 6.982 26.424 1.00 50.78 89 ASP A O 1
ATOM 671 N N . ASP A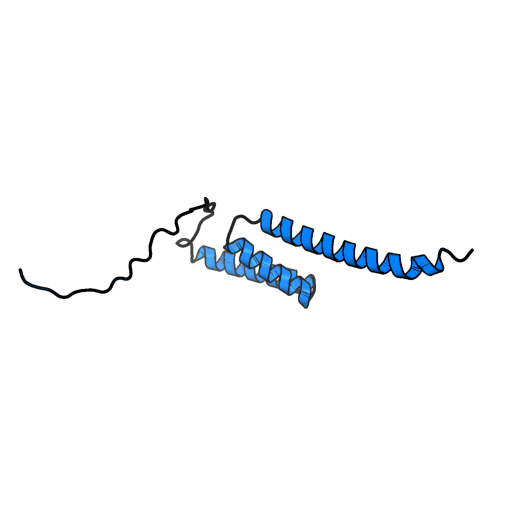 1 90 ? 5.288 4.914 26.008 1.00 39.25 90 ASP A N 1
ATOM 672 C CA . ASP A 1 90 ? 5.663 4.392 27.319 1.00 39.25 90 ASP A CA 1
ATOM 673 C C . ASP A 1 90 ? 5.664 2.865 27.306 1.00 39.25 90 ASP A C 1
ATOM 675 O O . ASP A 1 90 ? 4.706 2.174 27.651 1.00 39.25 90 ASP A O 1
ATOM 679 N N . MET A 1 91 ? 6.819 2.316 26.931 1.00 41.19 91 MET A N 1
ATOM 680 C CA . MET A 1 91 ? 7.244 1.028 27.457 1.00 41.19 91 MET A CA 1
ATOM 681 C C . MET A 1 91 ? 7.730 1.260 28.899 1.00 41.19 91 MET A C 1
ATOM 683 O O . MET A 1 91 ? 8.924 1.187 29.185 1.00 41.19 91 MET A O 1
ATOM 687 N N . VAL A 1 92 ? 6.804 1.564 29.813 1.00 34.69 92 VAL A N 1
ATOM 688 C CA . VAL A 1 92 ? 7.037 1.459 31.256 1.00 34.69 92 VAL A CA 1
ATOM 689 C C . VAL A 1 92 ? 6.502 0.113 31.717 1.00 34.69 92 VAL A C 1
ATOM 691 O O . VAL A 1 92 ? 5.315 -0.085 31.940 1.00 34.69 92 VAL A O 1
ATOM 694 N N . VAL A 1 93 ? 7.489 -0.771 31.875 1.00 42.28 93 VAL A N 1
ATOM 695 C CA . VAL A 1 93 ? 7.617 -1.737 32.966 1.00 42.28 93 VAL A CA 1
ATOM 696 C C . VAL A 1 93 ? 6.646 -2.915 32.908 1.00 42.28 93 VAL A C 1
ATOM 698 O O . VAL A 1 93 ? 5.458 -2.802 33.174 1.00 42.28 93 VAL A O 1
ATOM 701 N N . GLU A 1 94 ? 7.219 -4.094 32.668 1.00 45.25 94 GLU A N 1
ATOM 702 C CA . GLU A 1 94 ? 6.732 -5.326 33.283 1.00 45.25 94 GLU A CA 1
ATOM 703 C C . GLU A 1 94 ? 6.953 -5.226 34.805 1.00 45.25 94 GLU A C 1
ATOM 705 O O . GLU A 1 94 ? 8.106 -5.149 35.239 1.00 45.25 94 GLU A O 1
ATOM 710 N N . PRO A 1 95 ? 5.912 -5.256 35.653 1.00 45.97 95 PRO A N 1
ATOM 711 C CA . PRO A 1 95 ? 6.046 -5.847 36.967 1.00 45.97 95 PRO A CA 1
ATOM 712 C C . PRO A 1 95 ? 5.568 -7.297 36.871 1.00 45.97 95 PRO A C 1
ATOM 714 O O . PRO A 1 95 ? 4.372 -7.580 36.806 1.00 45.97 95 PRO A O 1
ATOM 717 N N . ASP A 1 96 ? 6.531 -8.214 36.837 1.00 38.34 96 ASP A N 1
ATOM 718 C CA . ASP A 1 96 ? 6.305 -9.621 37.149 1.00 38.34 96 ASP A CA 1
ATOM 719 C C . ASP A 1 96 ? 5.925 -9.702 38.638 1.00 38.34 96 ASP A C 1
ATOM 721 O O . ASP A 1 96 ? 6.738 -9.480 39.538 1.00 38.34 96 ASP A O 1
ATOM 725 N N . ASP A 1 97 ? 4.634 -9.903 38.884 1.00 45.44 97 ASP A N 1
ATOM 726 C CA . ASP A 1 97 ? 4.039 -10.086 40.201 1.00 45.44 97 ASP A CA 1
ATOM 727 C C . ASP A 1 97 ? 4.284 -11.542 40.640 1.00 45.44 97 ASP A C 1
ATOM 729 O O . ASP A 1 97 ? 3.469 -12.437 40.400 1.00 45.44 97 ASP A O 1
ATOM 733 N N . THR A 1 98 ? 5.427 -11.812 41.278 1.00 48.00 98 THR A N 1
ATOM 734 C CA . THR A 1 98 ? 5.581 -13.012 42.115 1.00 48.00 98 THR A CA 1
ATOM 735 C C . THR A 1 98 ? 5.501 -12.637 43.586 1.00 48.00 98 THR A C 1
ATOM 737 O O . THR A 1 98 ? 6.451 -12.132 44.184 1.00 48.00 98 THR A O 1
ATOM 740 N N . ALA A 1 99 ? 4.329 -12.927 44.140 1.00 47.88 99 ALA A N 1
ATOM 741 C CA . ALA A 1 99 ? 3.982 -12.927 45.548 1.00 47.88 99 ALA A CA 1
ATOM 742 C C . ALA A 1 99 ? 4.957 -13.730 46.448 1.00 47.88 99 ALA A C 1
ATOM 744 O O . ALA A 1 99 ? 5.349 -14.841 46.099 1.00 47.88 99 ALA A O 1
ATOM 745 N N . ASP A 1 100 ? 5.272 -13.122 47.605 1.00 46.53 100 ASP A N 1
ATOM 746 C CA . ASP A 1 100 ? 5.602 -13.623 48.968 1.00 46.53 100 ASP A CA 1
ATOM 747 C C . ASP A 1 100 ? 6.037 -15.098 49.200 1.00 46.53 100 ASP A C 1
ATOM 749 O O . ASP A 1 100 ? 5.414 -16.017 48.663 1.00 46.53 100 ASP A O 1
ATOM 753 N N . PRO A 1 101 ? 7.001 -15.382 50.123 1.00 52.03 101 PRO A N 1
ATOM 754 C CA . PRO A 1 101 ? 6.854 -15.052 51.558 1.00 52.03 101 PRO A CA 1
ATOM 755 C C . PRO A 1 101 ? 8.118 -14.574 52.339 1.00 52.03 101 PRO A C 1
ATOM 757 O O . PRO A 1 101 ? 9.246 -14.938 52.019 1.00 52.03 101 PRO A O 1
ATOM 760 N N . GLN A 1 102 ? 7.876 -13.810 53.427 1.00 52.19 102 GLN A N 1
ATOM 761 C CA . GLN A 1 102 ? 8.600 -13.675 54.734 1.00 52.19 102 GLN A CA 1
ATOM 762 C C . GLN A 1 102 ? 9.696 -14.723 55.102 1.00 52.19 102 GLN A C 1
ATOM 764 O O . GLN A 1 102 ? 9.610 -15.851 54.626 1.00 52.19 102 GLN A O 1
ATOM 769 N N . PRO A 1 103 ? 10.537 -14.544 56.167 1.00 61.09 103 PRO A N 1
ATOM 770 C CA . PRO A 1 103 ? 10.984 -13.367 56.944 1.00 61.09 103 PRO A CA 1
ATOM 771 C C . PRO A 1 103 ? 12.511 -13.417 57.303 1.00 61.09 103 PRO A C 1
ATOM 773 O O . PRO A 1 103 ? 13.240 -14.311 56.893 1.00 61.09 103 PRO A O 1
ATOM 776 N N . ALA A 1 104 ? 12.937 -12.529 58.213 1.00 42.38 104 ALA A N 1
ATOM 777 C CA . ALA A 1 104 ? 14.000 -12.732 59.215 1.00 42.38 104 ALA A CA 1
ATOM 778 C C . ALA A 1 104 ? 15.475 -12.434 58.869 1.00 42.38 104 ALA A C 1
ATOM 780 O O . ALA A 1 104 ? 16.064 -13.015 57.970 1.00 42.38 104 ALA A O 1
ATOM 781 N N . ALA A 1 105 ? 16.074 -11.673 59.801 1.00 47.66 105 ALA A N 1
ATOM 782 C CA . ALA A 1 105 ? 17.480 -11.697 60.216 1.00 47.66 105 ALA A CA 1
ATOM 783 C C . ALA A 1 105 ? 18.498 -11.186 59.171 1.00 47.66 105 ALA A C 1
ATOM 785 O O . ALA A 1 105 ? 18.569 -11.669 58.056 1.00 47.66 105 ALA A O 1
ATOM 786 N N . ARG A 1 106 ? 19.389 -10.249 59.487 1.00 42.34 106 ARG A N 1
ATOM 787 C CA . ARG A 1 106 ? 20.105 -10.034 60.744 1.00 42.34 106 ARG A CA 1
ATOM 788 C C . ARG A 1 106 ? 20.880 -8.723 60.658 1.00 42.34 106 ARG A C 1
ATOM 790 O O . ARG A 1 106 ? 21.268 -8.371 59.525 1.00 42.34 106 ARG A O 1
#

Foldseek 3Di:
DCPVVVCVVVVVVVVVVVCVVVVVVVVVVVCVPDQDPLVNVLVVVLVVCCVVVNDVRSVVVSVVSVVVCVVVCVVPVVPDDPDRPDDPPDPPDDDPDDDDDDDDDD

Secondary structure (DSSP, 8-state):
--SHHHHTTHHHHHHHHHHHHHHHHHHHHHHHT---HHHHHHHHHHHHHHHHH-HHHHHHHHHHHHHHHHHHHHH-TTS-SS------------------------

Radius of gyration: 25.58 Å; chains: 1; bounding box: 44×25×99 Å

pLDDT: mean 74.23, std 20.02, range [34.69, 96.31]

Sequence (106 aa):
MPLVTFFRPVLPIALSITLLITGYLCIAVAVEQIKNATAMGVAGIMGVVLATHGAAWGLGIGLILYFLIEHRARGAREAEEQEPIHVEDDMVVEPDDTADPQPAAR